Protein AF-A0AA36CNA6-F1 (afdb_monomer)

Structure (mmCIF, N/CA/C/O backbone):
data_AF-A0AA36CNA6-F1
#
_entry.id   AF-A0AA36CNA6-F1
#
loop_
_atom_site.group_PDB
_atom_site.id
_atom_site.type_symbol
_atom_site.label_atom_id
_atom_site.label_alt_id
_atom_site.label_comp_id
_atom_site.label_asym_id
_atom_site.label_entity_id
_atom_site.label_seq_id
_atom_site.pdbx_PDB_ins_code
_atom_site.Cartn_x
_atom_site.Cartn_y
_atom_site.Cartn_z
_atom_site.occupancy
_atom_site.B_iso_or_equiv
_atom_site.auth_seq_id
_atom_site.auth_comp_id
_atom_site.auth_asym_id
_atom_site.auth_atom_id
_atom_site.pdbx_PDB_model_num
ATOM 1 N N . MET A 1 1 ? -12.215 19.056 2.245 1.00 48.84 1 MET A N 1
ATOM 2 C CA . MET A 1 1 ? -11.456 18.447 1.133 1.00 48.84 1 MET A CA 1
ATOM 3 C C . MET A 1 1 ? -12.140 17.147 0.751 1.00 48.84 1 MET A C 1
ATOM 5 O O . MET A 1 1 ? -12.280 16.305 1.633 1.00 48.84 1 MET A O 1
ATOM 9 N N . PRO A 1 2 ? -12.619 16.986 -0.492 1.00 72.06 2 PRO A N 1
ATOM 10 C CA . PRO A 1 2 ? -13.074 15.685 -0.976 1.00 72.06 2 PRO A CA 1
ATOM 11 C C . PRO A 1 2 ? -11.928 14.670 -0.879 1.00 72.06 2 PRO A C 1
ATOM 13 O O . PRO A 1 2 ? -10.796 15.004 -1.217 1.00 72.06 2 PRO A O 1
ATOM 16 N N . GLY A 1 3 ? -12.207 13.456 -0.404 1.00 75.88 3 GLY A N 1
ATOM 17 C CA . GLY A 1 3 ? -11.220 12.370 -0.371 1.00 75.88 3 GLY A CA 1
ATOM 18 C C . GLY A 1 3 ? -10.204 12.417 0.774 1.00 75.88 3 GLY A C 1
ATOM 19 O O . GLY A 1 3 ? -9.236 11.666 0.739 1.00 75.88 3 GLY A O 1
ATOM 20 N N . ALA A 1 4 ? -10.401 13.264 1.790 1.00 82.25 4 ALA A N 1
ATOM 21 C CA . ALA A 1 4 ? -9.630 13.135 3.024 1.00 82.25 4 ALA A CA 1
ATOM 22 C C . ALA A 1 4 ? -9.931 11.778 3.682 1.00 82.25 4 ALA A C 1
ATOM 24 O O . ALA A 1 4 ? -11.095 11.400 3.826 1.00 82.25 4 ALA A O 1
ATOM 25 N N . THR A 1 5 ? -8.885 11.052 4.069 1.00 83.81 5 THR A N 1
ATOM 26 C CA . THR A 1 5 ? -9.020 9.745 4.713 1.00 83.81 5 THR A CA 1
ATOM 27 C C . THR A 1 5 ? -9.640 9.904 6.100 1.00 83.81 5 THR A C 1
ATOM 29 O O . THR A 1 5 ? -9.147 10.693 6.907 1.00 83.81 5 THR A O 1
ATOM 32 N N . HIS A 1 6 ? -10.713 9.158 6.373 1.00 89.81 6 HIS A N 1
ATOM 33 C CA . HIS A 1 6 ? -11.297 9.023 7.707 1.00 89.81 6 HIS A CA 1
ATOM 34 C C . HIS A 1 6 ? -10.829 7.705 8.331 1.00 89.81 6 HIS A C 1
ATOM 36 O O . HIS A 1 6 ? -10.774 6.686 7.637 1.00 89.81 6 HIS A O 1
ATOM 42 N N . TYR A 1 7 ? -10.487 7.739 9.618 1.00 92.38 7 TYR A N 1
ATOM 43 C CA . TYR A 1 7 ? -10.000 6.583 10.364 1.00 92.38 7 TYR A CA 1
ATOM 44 C C . TYR A 1 7 ? -10.994 6.220 11.460 1.00 92.38 7 TYR A C 1
ATOM 46 O O . TYR A 1 7 ? -11.275 7.038 12.333 1.00 92.38 7 TYR A O 1
ATOM 54 N N . GLU A 1 8 ? -11.502 4.997 11.408 1.00 93.69 8 GLU A N 1
ATOM 55 C CA . GLU A 1 8 ? -12.424 4.448 12.395 1.00 93.69 8 GLU A CA 1
ATOM 56 C C . GLU A 1 8 ? -11.633 3.798 13.544 1.00 93.69 8 GLU A C 1
ATOM 58 O O . GLU A 1 8 ? -10.669 3.071 13.276 1.00 93.69 8 GLU A O 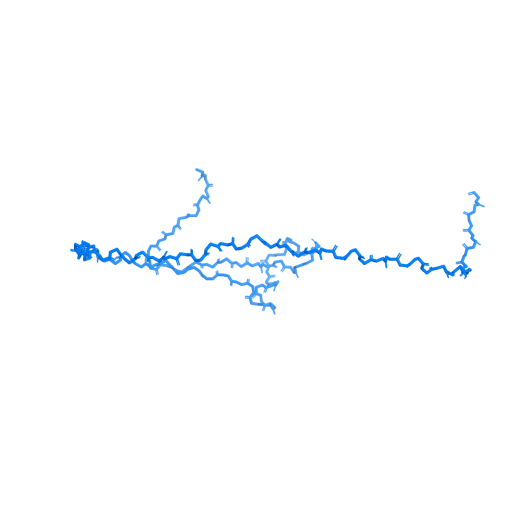1
ATOM 63 N N . PRO A 1 9 ? -12.012 4.024 14.816 1.00 94.81 9 PRO A N 1
ATOM 64 C CA . PRO A 1 9 ? -11.407 3.338 15.956 1.00 94.81 9 PRO A CA 1
ATOM 65 C C . PRO A 1 9 ? -11.512 1.813 15.837 1.00 94.81 9 PRO A C 1
ATOM 67 O O . PRO A 1 9 ? -12.532 1.285 15.398 1.00 94.81 9 PRO A O 1
ATOM 70 N N . GLY A 1 10 ? -10.459 1.102 16.237 1.00 95.12 10 GLY A N 1
ATOM 71 C CA . GLY A 1 10 ? -10.365 -0.359 16.150 1.00 95.12 10 GLY A CA 1
ATOM 72 C C . GLY A 1 10 ? -10.065 -0.906 14.748 1.00 95.12 10 GLY A C 1
ATOM 73 O O . GLY A 1 10 ? -9.911 -2.118 14.588 1.00 95.12 10 GLY A O 1
ATOM 74 N N . ALA A 1 11 ? -9.971 -0.057 13.719 1.00 95.81 11 ALA A N 1
ATOM 75 C CA . ALA A 1 11 ? -9.672 -0.488 12.357 1.00 95.81 11 ALA A CA 1
ATOM 76 C C . ALA A 1 11 ? -8.171 -0.427 12.025 1.00 95.81 11 ALA A C 1
ATOM 78 O O . ALA A 1 11 ? -7.417 0.415 12.519 1.00 95.81 11 ALA A O 1
ATOM 79 N N . SER A 1 12 ? -7.747 -1.307 11.115 1.00 96.62 12 SER A N 1
ATOM 80 C CA . SER A 1 12 ? -6.395 -1.318 10.552 1.00 96.62 12 SER A CA 1
ATOM 81 C C . SER A 1 12 ? -6.401 -0.813 9.114 1.00 96.62 12 SER A C 1
ATOM 83 O O . SER A 1 12 ? -7.157 -1.305 8.274 1.00 96.62 12 SER A O 1
ATOM 85 N N . TYR A 1 13 ? -5.489 0.100 8.800 1.00 97.19 13 TYR A N 1
ATOM 86 C CA . TYR A 1 13 ? -5.302 0.670 7.468 1.00 97.19 13 TYR A CA 1
ATOM 87 C C . TYR A 1 13 ? -3.921 0.309 6.925 1.00 97.19 13 TYR A C 1
ATOM 89 O O . TYR A 1 13 ? -2.952 0.199 7.676 1.00 97.19 13 TYR A O 1
ATOM 97 N N . TYR A 1 14 ? -3.821 0.131 5.607 1.00 97.44 14 TYR A N 1
ATOM 98 C CA . TYR A 1 14 ? -2.576 -0.250 4.945 1.00 97.44 14 TYR A CA 1
ATOM 99 C C . TYR A 1 14 ? -2.211 0.753 3.858 1.00 97.44 14 TYR A C 1
ATOM 101 O O . TYR A 1 14 ? -2.992 0.999 2.939 1.00 97.44 14 TYR A O 1
ATOM 109 N N . TYR A 1 15 ? -0.987 1.266 3.929 1.00 97.38 15 TYR A N 1
ATOM 110 C CA . TYR A 1 15 ? -0.355 2.024 2.854 1.00 97.38 15 TYR A CA 1
ATOM 111 C C . TYR A 1 15 ? 0.684 1.137 2.198 1.00 97.38 15 TYR A C 1
ATOM 113 O O . TYR A 1 15 ? 1.582 0.623 2.864 1.00 97.38 15 TYR A O 1
ATOM 121 N N . ILE A 1 16 ? 0.560 0.946 0.891 1.00 98.19 16 ILE A N 1
ATOM 122 C CA . ILE A 1 16 ? 1.449 0.080 0.122 1.00 98.19 16 ILE A CA 1
ATOM 123 C C . ILE A 1 16 ? 1.969 0.823 -1.101 1.00 98.19 16 ILE A C 1
ATOM 125 O O . ILE A 1 16 ? 1.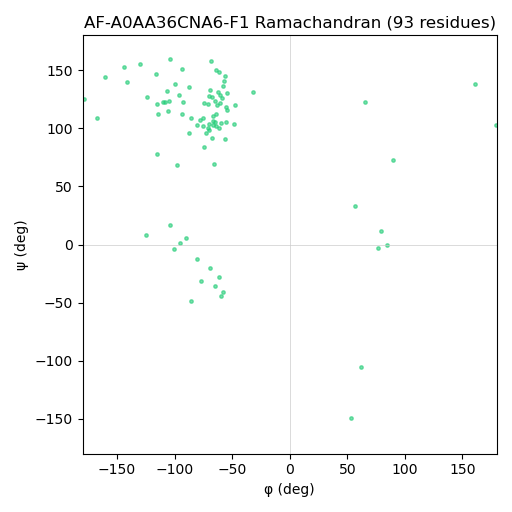311 1.731 -1.608 1.00 98.19 16 ILE A O 1
ATOM 129 N N . SER A 1 17 ? 3.124 0.396 -1.608 1.00 98.12 17 SER A N 1
ATOM 130 C CA . SER A 1 17 ? 3.581 0.791 -2.939 1.00 98.12 17 SER A CA 1
ATOM 131 C C . SER A 1 17 ? 3.494 -0.386 -3.899 1.00 98.12 17 SER A C 1
ATOM 133 O O . SER A 1 17 ? 4.127 -1.418 -3.684 1.00 98.12 17 SER A O 1
ATOM 135 N N . THR A 1 18 ? 2.753 -0.222 -4.988 1.00 98.50 18 THR A N 1
ATOM 136 C CA . THR A 1 18 ? 2.738 -1.178 -6.105 1.00 98.50 18 THR A CA 1
ATOM 137 C C . THR A 1 18 ? 3.704 -0.794 -7.221 1.00 98.50 18 THR A C 1
ATOM 139 O O . THR A 1 18 ? 3.790 -1.521 -8.209 1.00 98.50 18 THR A O 1
ATOM 142 N N . SER A 1 19 ? 4.448 0.309 -7.075 1.00 98.38 19 SER A N 1
ATOM 143 C CA . SER A 1 19 ? 5.482 0.682 -8.037 1.00 98.38 19 SER A CA 1
ATOM 144 C C . SER A 1 19 ? 6.649 -0.302 -7.998 1.00 98.38 19 SER A C 1
ATOM 146 O O . SER A 1 19 ? 6.873 -0.992 -6.998 1.00 98.38 19 SER A O 1
ATOM 148 N N . SER A 1 20 ? 7.416 -0.366 -9.084 1.00 98.00 20 SER A N 1
ATOM 149 C CA . SER A 1 20 ? 8.613 -1.215 -9.159 1.00 98.00 20 SER A CA 1
ATOM 150 C C . SER A 1 20 ? 9.849 -0.600 -8.484 1.00 98.00 20 SER A C 1
ATOM 152 O O . SER A 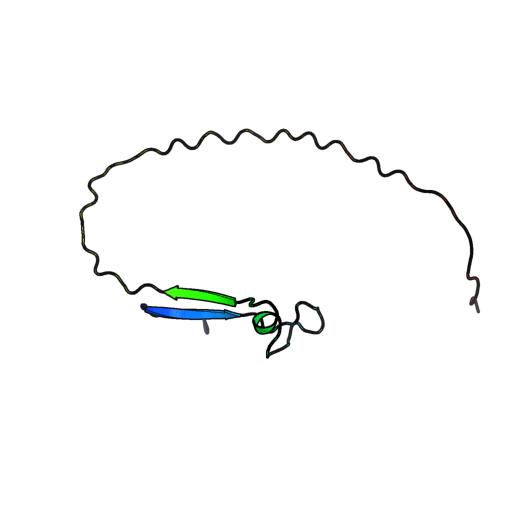1 20 ? 10.852 -1.290 -8.305 1.00 98.00 20 SER A O 1
ATOM 154 N N . GLY A 1 21 ? 9.803 0.694 -8.140 1.00 97.06 21 GLY A N 1
ATOM 155 C CA . GLY A 1 21 ? 10.964 1.485 -7.709 1.00 97.06 21 GLY A CA 1
ATOM 156 C C . GLY A 1 21 ? 11.798 2.073 -8.857 1.00 97.06 21 GLY A C 1
ATOM 157 O O . GLY A 1 21 ? 12.769 2.780 -8.600 1.00 97.06 21 GLY A O 1
ATOM 158 N N . LYS A 1 22 ? 11.421 1.813 -10.116 1.00 97.69 22 LYS A N 1
ATOM 159 C CA . LYS A 1 22 ? 12.005 2.438 -11.313 1.00 97.69 22 LYS A CA 1
ATOM 160 C C . LYS A 1 22 ? 11.073 3.506 -11.885 1.00 97.69 22 LYS A C 1
ATOM 162 O O . LYS A 1 22 ? 9.870 3.482 -11.629 1.00 97.69 22 LYS A O 1
ATOM 167 N N . HIS A 1 23 ? 11.628 4.419 -12.683 1.00 97.88 23 HIS A N 1
ATOM 168 C CA . HIS A 1 23 ? 10.871 5.519 -13.289 1.00 97.88 23 HIS A CA 1
ATOM 169 C C . HIS A 1 23 ? 9.721 5.027 -14.184 1.00 97.88 23 HIS A C 1
ATOM 171 O O . HIS A 1 23 ? 8.598 5.506 -14.066 1.00 97.88 23 HIS A O 1
ATOM 177 N N . ASP A 1 24 ? 9.981 4.023 -15.020 1.00 97.62 24 ASP A N 1
ATOM 178 C CA . ASP A 1 24 ? 9.008 3.408 -15.930 1.00 97.62 24 ASP A CA 1
ATOM 179 C C . ASP A 1 24 ? 7.911 2.600 -15.212 1.00 97.62 24 ASP A C 1
ATOM 181 O O . ASP A 1 24 ? 6.840 2.375 -15.770 1.00 97.62 24 ASP A O 1
ATOM 185 N N . GLY A 1 25 ? 8.144 2.190 -13.963 1.00 97.75 25 GLY A N 1
ATOM 186 C CA . GLY A 1 25 ? 7.191 1.425 -13.159 1.00 97.75 25 GLY A CA 1
ATOM 187 C C . GLY A 1 25 ? 6.477 2.225 -12.072 1.00 97.75 25 GLY A C 1
ATOM 188 O O . GLY A 1 25 ? 5.926 1.612 -11.157 1.00 97.75 25 GLY A O 1
ATOM 189 N N . ILE A 1 26 ? 6.487 3.562 -12.129 1.00 98.06 26 ILE A N 1
ATOM 190 C CA . ILE A 1 26 ? 5.832 4.405 -11.114 1.00 98.06 26 ILE A CA 1
ATOM 191 C C . ILE A 1 26 ? 4.307 4.217 -11.099 1.00 98.06 26 ILE A C 1
ATOM 193 O O . ILE A 1 26 ? 3.701 4.171 -10.032 1.00 98.06 26 ILE A O 1
ATOM 197 N N . GLU A 1 27 ? 3.702 4.008 -12.272 1.00 98.19 27 GLU A N 1
ATOM 198 C CA . GLU A 1 27 ? 2.252 3.846 -12.437 1.00 98.19 27 GLU A CA 1
ATOM 199 C C . GLU A 1 27 ? 1.765 2.395 -12.326 1.00 98.19 27 GLU A C 1
ATOM 201 O O . GLU A 1 27 ? 0.583 2.117 -12.544 1.00 98.19 27 GLU A O 1
ATOM 206 N N . GLN A 1 28 ? 2.642 1.450 -11.978 1.00 98.25 28 GLN A N 1
ATOM 207 C CA . GLN A 1 28 ? 2.261 0.050 -11.812 1.00 98.25 28 GLN A CA 1
ATOM 208 C C . GLN A 1 28 ? 1.195 -0.101 -10.711 1.00 98.25 28 GLN A C 1
ATOM 210 O O . GLN A 1 28 ? 1.361 0.378 -9.589 1.00 98.25 28 GLN A O 1
ATOM 215 N N . LYS A 1 29 ? 0.087 -0.787 -11.028 1.00 97.38 29 LYS A N 1
ATOM 216 C CA . LYS A 1 29 ? -1.095 -0.901 -10.148 1.00 97.38 29 LYS A CA 1
ATOM 217 C C . LYS A 1 29 ? -1.186 -2.219 -9.365 1.00 97.38 29 LYS A C 1
ATOM 219 O O . LYS A 1 29 ? -2.090 -2.377 -8.553 1.00 97.38 29 LYS A O 1
ATOM 224 N N . SER A 1 30 ? -0.274 -3.170 -9.590 1.00 97.38 30 SER A N 1
ATOM 225 C CA . SER A 1 30 ? -0.261 -4.475 -8.907 1.00 97.38 30 SER A CA 1
ATOM 226 C C . SER A 1 30 ? 1.159 -4.979 -8.627 1.00 97.38 30 SER A C 1
ATOM 228 O O . SER A 1 30 ? 2.096 -4.673 -9.362 1.00 97.38 30 SER A O 1
ATOM 230 N N . HIS A 1 31 ? 1.320 -5.791 -7.577 1.00 96.38 31 HIS A N 1
ATOM 231 C CA . HIS A 1 31 ? 2.605 -6.321 -7.094 1.00 96.38 31 HIS A CA 1
ATOM 232 C C . HIS A 1 31 ? 3.595 -5.241 -6.625 1.00 96.38 31 HIS A C 1
ATOM 234 O O . HIS A 1 31 ? 3.443 -4.720 -5.521 1.00 96.38 31 HIS A O 1
ATOM 240 N N . GLY A 1 32 ? 4.626 -4.957 -7.426 1.00 97.50 32 GLY A N 1
ATOM 241 C CA . GLY A 1 32 ? 5.701 -4.024 -7.103 1.00 97.50 32 GLY A CA 1
ATOM 242 C C . GLY A 1 32 ? 6.400 -4.300 -5.772 1.00 97.50 32 GLY A C 1
ATOM 243 O O . GLY A 1 32 ? 6.489 -5.440 -5.301 1.00 97.50 32 GLY A O 1
ATOM 244 N N . LEU A 1 33 ? 6.883 -3.223 -5.159 1.00 98.44 33 LEU A N 1
ATOM 245 C CA . LEU A 1 33 ? 7.626 -3.237 -3.898 1.00 98.44 33 LEU A CA 1
ATOM 246 C C . LEU A 1 33 ? 6.813 -3.795 -2.718 1.00 98.44 33 LEU A C 1
ATOM 248 O O . LEU A 1 33 ? 7.389 -4.401 -1.813 1.00 98.44 33 LEU A O 1
ATOM 252 N N . CYS A 1 34 ? 5.484 -3.670 -2.734 1.00 98.06 34 CYS A N 1
ATOM 253 C CA . CYS A 1 34 ? 4.603 -4.278 -1.734 1.00 98.06 34 CYS A CA 1
ATOM 254 C C . CYS A 1 34 ? 4.771 -5.802 -1.680 1.00 98.06 34 CYS A C 1
ATOM 256 O O . CYS A 1 34 ? 4.766 -6.395 -0.595 1.00 98.06 34 CYS A O 1
ATOM 258 N N . HIS A 1 35 ? 4.908 -6.441 -2.845 1.00 98.25 35 HIS A N 1
ATOM 259 C CA . HIS A 1 35 ? 5.078 -7.887 -2.941 1.00 98.25 35 HIS A CA 1
ATOM 260 C C . HIS A 1 35 ? 6.545 -8.305 -2.801 1.00 98.25 35 HIS A C 1
ATOM 262 O O . HIS A 1 35 ? 6.842 -9.195 -2.012 1.00 98.25 35 HIS A O 1
ATOM 268 N N . SER A 1 36 ? 7.459 -7.659 -3.531 1.00 98.31 36 SER A N 1
ATOM 269 C CA . SER A 1 36 ? 8.858 -8.100 -3.621 1.00 98.31 36 SER A CA 1
ATOM 270 C C . SER A 1 36 ? 9.706 -7.751 -2.398 1.00 98.31 36 SER A C 1
ATOM 272 O O . SER A 1 36 ? 10.627 -8.492 -2.068 1.00 98.31 36 SER A O 1
ATOM 274 N N . GLN A 1 37 ? 9.410 -6.634 -1.731 1.00 98.38 37 GLN A N 1
ATOM 275 C CA . GLN A 1 37 ? 10.203 -6.119 -0.607 1.00 98.38 37 GLN A CA 1
ATOM 276 C C . GLN A 1 37 ? 9.370 -5.894 0.651 1.00 98.38 37 GLN A C 1
ATOM 278 O O . GLN A 1 37 ? 9.861 -5.334 1.626 1.00 98.38 37 GLN A O 1
ATOM 283 N N . ASN A 1 38 ? 8.108 -6.329 0.642 1.00 97.88 38 ASN A N 1
ATOM 284 C CA . ASN A 1 38 ? 7.201 -6.137 1.765 1.00 97.88 38 ASN A CA 1
ATOM 285 C C . ASN A 1 38 ? 7.043 -4.646 2.139 1.00 97.88 38 ASN A C 1
ATOM 287 O O . ASN A 1 38 ? 6.874 -4.313 3.309 1.00 97.88 38 ASN A O 1
ATOM 291 N N . LEU A 1 39 ? 7.104 -3.741 1.147 1.00 98.38 39 LEU A N 1
ATOM 292 C CA . LEU A 1 39 ? 6.987 -2.298 1.368 1.00 98.38 39 LEU A CA 1
ATOM 293 C C . LEU A 1 39 ? 5.527 -1.921 1.653 1.00 98.38 39 LEU A C 1
ATOM 295 O O . LEU A 1 39 ? 4.764 -1.552 0.754 1.00 98.38 39 LEU A O 1
ATOM 299 N N . ARG A 1 40 ? 5.147 -2.075 2.921 1.00 98.12 40 ARG A N 1
ATOM 300 C CA . ARG A 1 40 ? 3.819 -1.789 3.461 1.00 98.12 40 ARG A CA 1
ATOM 301 C C . ARG A 1 40 ? 3.927 -1.169 4.852 1.00 98.12 40 ARG A C 1
ATOM 303 O O . ARG A 1 40 ? 4.726 -1.619 5.668 1.00 98.12 40 ARG A O 1
ATOM 310 N N . LEU A 1 41 ? 3.092 -0.174 5.122 1.00 98.00 41 LEU A N 1
ATOM 311 C CA . LEU A 1 41 ? 2.874 0.398 6.447 1.00 98.00 41 LEU A CA 1
ATOM 312 C C . LEU A 1 41 ? 1.475 0.003 6.911 1.00 98.00 41 LEU A C 1
ATOM 314 O O . LEU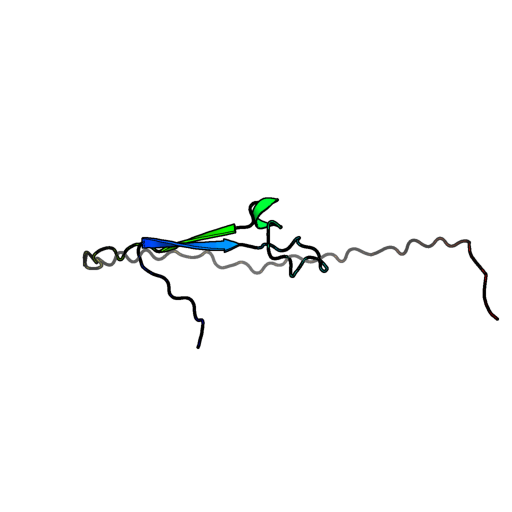 A 1 41 ? 0.494 0.305 6.232 1.00 98.00 41 LEU A O 1
ATOM 318 N N . ARG A 1 42 ? 1.397 -0.659 8.065 1.00 97.75 42 ARG A N 1
ATOM 319 C CA . ARG A 1 42 ? 0.144 -0.927 8.768 1.00 97.75 42 ARG A CA 1
ATOM 320 C C . ARG A 1 42 ? -0.047 0.141 9.839 1.00 97.75 42 ARG A C 1
ATOM 322 O O . ARG A 1 42 ? 0.864 0.380 10.625 1.00 97.75 42 ARG A O 1
ATOM 329 N N . VAL A 1 43 ? -1.217 0.762 9.848 1.00 96.94 43 VAL A N 1
ATOM 330 C CA . VAL A 1 43 ? -1.650 1.703 10.880 1.00 96.94 43 VAL A CA 1
ATOM 331 C C . VAL A 1 43 ? -2.822 1.064 11.601 1.00 96.94 43 VAL A C 1
ATOM 333 O O . VAL A 1 43 ? -3.878 0.874 11.003 1.00 96.94 43 VAL A O 1
ATOM 336 N N . ASP A 1 44 ? -2.616 0.707 12.861 1.00 97.06 44 ASP A N 1
ATOM 337 C CA . ASP A 1 44 ? -3.675 0.239 13.747 1.00 97.06 44 ASP A CA 1
ATOM 338 C C . ASP A 1 44 ? -4.218 1.439 14.523 1.00 97.06 44 ASP A C 1
ATOM 340 O O . ASP A 1 44 ? -3.461 2.166 15.168 1.00 97.06 44 ASP A O 1
ATOM 344 N N . VAL A 1 45 ? -5.520 1.686 14.398 1.00 95.19 45 VAL A N 1
ATOM 345 C CA . VAL A 1 45 ? -6.201 2.763 15.113 1.00 95.19 45 VAL A CA 1
ATOM 346 C C . VAL A 1 45 ? -6.766 2.155 16.381 1.00 95.19 45 VAL A C 1
ATOM 348 O O . VAL A 1 45 ? -7.660 1.316 16.318 1.00 95.19 45 VAL A O 1
ATOM 351 N N . GLU A 1 46 ? -6.227 2.555 17.527 1.00 94.06 46 GLU A N 1
ATOM 352 C CA . GLU A 1 46 ? -6.715 2.085 18.823 1.00 94.06 46 GLU A CA 1
ATOM 353 C C . GLU A 1 46 ? -8.211 2.382 18.979 1.00 94.06 46 GLU A C 1
ATOM 355 O O . GLU A 1 46 ? -8.724 3.409 18.517 1.00 94.06 46 GLU A O 1
ATOM 360 N N . GLU A 1 47 ? -8.926 1.477 19.644 1.00 91.38 47 GLU A N 1
ATOM 361 C CA . GLU A 1 47 ? -10.260 1.804 20.134 1.00 91.38 47 GLU A CA 1
ATOM 362 C C . GLU A 1 47 ? -10.147 2.959 21.135 1.00 91.38 47 GLU A C 1
ATOM 364 O O . GLU A 1 47 ? -9.151 3.090 21.852 1.00 91.38 47 GLU A O 1
ATOM 369 N N . ASN A 1 48 ? -11.174 3.808 21.208 1.00 79.25 48 ASN A N 1
ATOM 370 C CA . ASN A 1 48 ? -11.235 4.807 22.266 1.00 79.25 48 ASN A CA 1
ATOM 371 C C . ASN A 1 48 ? -11.272 4.065 23.605 1.00 79.25 48 ASN A C 1
ATOM 373 O O . ASN A 1 48 ? -12.325 3.567 24.009 1.00 79.25 48 ASN A O 1
ATOM 377 N N . ALA A 1 49 ? -10.130 3.980 24.290 1.00 68.25 49 ALA A N 1
ATOM 378 C CA . ALA A 1 49 ? -10.107 3.504 25.658 1.00 68.25 49 ALA A CA 1
ATOM 379 C C . ALA A 1 49 ? -11.101 4.374 26.443 1.00 68.25 49 ALA A C 1
ATOM 381 O O . ALA A 1 49 ? -11.048 5.604 26.316 1.00 68.25 49 ALA A O 1
ATOM 382 N N . PRO A 1 50 ? -12.025 3.793 27.230 1.00 64.38 50 PRO A N 1
ATOM 383 C CA . PRO A 1 50 ? -12.812 4.602 28.138 1.00 64.38 50 PRO A CA 1
ATOM 384 C C . PRO A 1 50 ? -11.812 5.359 29.002 1.00 64.38 50 PRO A C 1
ATOM 386 O O . PRO A 1 50 ? -10.984 4.741 29.674 1.00 64.38 50 PRO A O 1
ATOM 389 N N . THR A 1 51 ? -11.853 6.688 28.923 1.00 58.62 51 THR A N 1
ATOM 390 C CA . THR A 1 51 ? -11.064 7.582 29.759 1.00 58.62 51 THR A CA 1
ATOM 391 C C . THR A 1 51 ? -11.394 7.239 31.204 1.00 58.62 51 THR A C 1
ATOM 393 O O . THR A 1 51 ? -12.337 7.777 31.782 1.00 58.62 51 THR A O 1
ATOM 396 N N . GLN A 1 52 ? -10.649 6.320 31.816 1.00 56.75 52 GLN A N 1
ATOM 397 C CA . GLN A 1 52 ? -10.548 6.320 33.257 1.00 56.75 52 GLN A CA 1
ATOM 398 C C . GLN A 1 52 ? -9.861 7.638 33.559 1.00 56.75 52 GLN A C 1
ATOM 400 O O . GLN A 1 52 ? -8.670 7.809 33.312 1.00 56.75 52 GLN A O 1
ATOM 405 N N . ALA A 1 53 ? -10.657 8.609 33.996 1.00 55.41 53 ALA A N 1
ATOM 406 C CA . ALA A 1 53 ? -10.176 9.847 34.564 1.00 55.41 53 ALA A CA 1
ATOM 407 C C . ALA A 1 53 ? -9.455 9.513 35.877 1.00 55.41 53 ALA A C 1
ATOM 409 O O . ALA A 1 53 ? -9.935 9.812 36.966 1.00 55.41 53 ALA A O 1
ATOM 410 N N . SER A 1 54 ? -8.299 8.858 35.795 1.00 55.84 54 SER A N 1
ATOM 411 C CA . SER A 1 54 ? -7.294 8.960 36.832 1.00 55.84 54 SER A CA 1
ATOM 412 C C . SER A 1 54 ? -6.751 10.376 36.714 1.00 55.84 54 SER A C 1
ATOM 414 O O . SER A 1 54 ? -5.963 10.688 35.822 1.00 55.84 54 SER A O 1
ATOM 416 N N . SER A 1 55 ? -7.275 11.246 37.574 1.00 55.00 55 SER A N 1
ATOM 417 C CA . SER A 1 55 ? -6.722 12.558 37.896 1.00 55.00 55 SER A CA 1
ATOM 418 C C . SER A 1 55 ? -5.192 12.545 37.798 1.00 55.00 55 SER A C 1
ATOM 420 O O . SER A 1 55 ? -4.581 11.642 38.379 1.00 55.00 55 SER A O 1
ATOM 422 N N . PRO A 1 56 ? -4.553 13.512 37.119 1.00 51.94 56 PRO A N 1
ATOM 423 C CA . PRO A 1 56 ? -3.104 13.568 37.088 1.00 51.94 56 PRO A CA 1
ATOM 424 C C . PRO A 1 56 ? -2.616 13.893 38.502 1.00 51.94 56 PRO A C 1
ATOM 426 O O . PRO A 1 56 ? -2.700 15.032 38.954 1.00 51.94 56 PRO A O 1
ATOM 429 N N . THR A 1 57 ? -2.121 12.893 39.234 1.00 55.09 57 THR A N 1
ATOM 430 C CA . THR A 1 57 ? -1.192 13.167 40.329 1.00 55.09 57 THR A CA 1
ATOM 431 C C . THR A 1 57 ? 0.117 13.549 39.661 1.00 55.09 57 THR A C 1
ATOM 433 O O . THR A 1 57 ? 0.870 12.701 39.188 1.0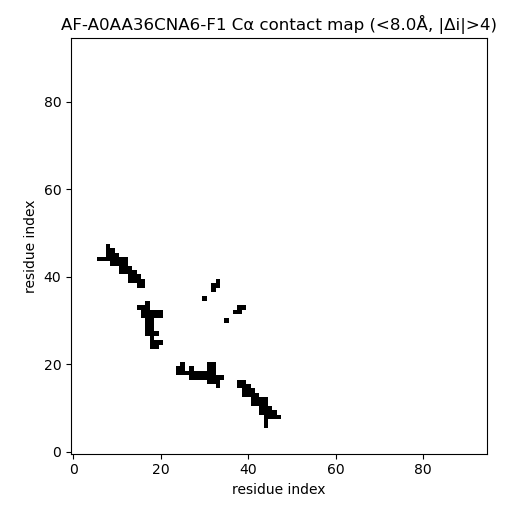0 5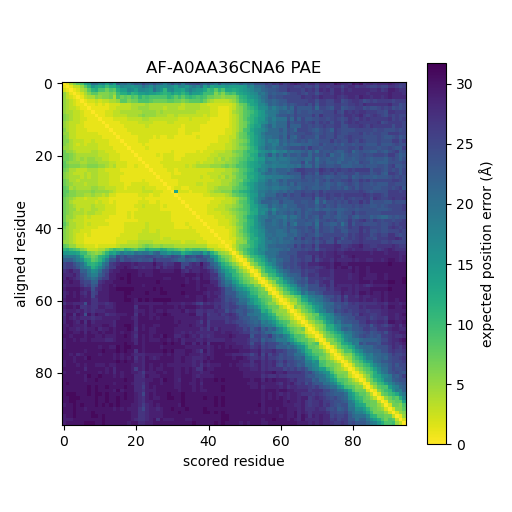5.09 57 THR A O 1
ATOM 436 N N . GLU A 1 58 ? 0.306 14.855 39.529 1.00 56.94 58 GLU A N 1
ATOM 437 C CA . GLU A 1 58 ? 1.492 15.502 38.997 1.00 56.94 58 GLU A CA 1
ATOM 438 C C . GLU A 1 58 ? 2.752 14.924 39.661 1.00 56.94 58 GLU A C 1
ATOM 440 O O . GLU A 1 58 ? 3.061 15.192 40.817 1.00 56.94 58 GLU A O 1
ATOM 445 N N . SER A 1 59 ? 3.466 14.075 38.928 1.00 57.25 59 SER A N 1
ATOM 446 C CA . SER A 1 59 ? 4.856 13.725 39.206 1.00 57.25 59 SER A CA 1
ATOM 447 C C . SER A 1 59 ? 5.665 14.239 38.032 1.00 57.25 59 SER A C 1
ATOM 449 O O . SER A 1 59 ? 5.987 13.507 37.097 1.00 57.25 59 SER A O 1
ATOM 451 N N . THR A 1 60 ? 5.914 15.544 38.039 1.00 55.19 60 THR A N 1
ATOM 452 C CA . THR A 1 60 ? 6.754 16.212 37.048 1.00 55.19 60 THR A CA 1
ATOM 453 C C . THR A 1 60 ? 8.191 15.731 37.238 1.00 55.19 60 THR A C 1
ATOM 455 O O . THR A 1 60 ? 8.947 16.272 38.042 1.00 55.19 60 THR A O 1
ATOM 458 N N . VAL A 1 61 ? 8.572 14.673 36.522 1.00 60.06 61 VAL A N 1
ATOM 459 C CA . VAL A 1 61 ? 9.975 14.286 36.358 1.00 60.06 61 VAL A CA 1
ATOM 460 C C . VAL A 1 61 ? 10.552 15.181 35.269 1.00 60.06 61 VAL A C 1
ATOM 462 O O . VAL A 1 61 ? 10.287 14.987 34.083 1.00 60.06 61 VAL A O 1
ATOM 465 N N . TYR A 1 62 ? 11.329 16.187 35.666 1.00 54.38 62 TYR A N 1
ATOM 466 C CA . TYR A 1 62 ? 12.131 16.960 34.725 1.00 54.38 62 TYR A CA 1
ATOM 467 C C . TYR A 1 62 ? 13.209 16.043 34.140 1.00 54.38 62 TYR A C 1
ATOM 469 O O . TYR A 1 62 ? 14.176 15.701 34.818 1.00 54.38 62 TYR A O 1
ATOM 477 N N . ILE A 1 63 ? 13.047 15.631 32.882 1.00 64.81 63 ILE A N 1
ATOM 478 C CA . ILE A 1 63 ? 14.154 15.052 32.121 1.00 64.81 63 ILE A CA 1
ATOM 479 C C . ILE A 1 63 ? 15.063 16.215 31.725 1.00 64.81 63 ILE A C 1
ATOM 481 O O . ILE A 1 63 ? 14.754 16.974 30.802 1.00 64.81 63 ILE A O 1
ATOM 485 N N . GLU A 1 64 ? 16.178 16.377 32.441 1.00 58.19 64 GLU A N 1
ATOM 486 C CA . GLU A 1 64 ? 17.295 17.170 31.936 1.00 58.19 64 GLU A CA 1
ATOM 487 C C . GLU A 1 64 ? 17.775 16.532 30.630 1.00 58.19 64 GLU A C 1
ATOM 489 O O . GLU A 1 64 ? 18.424 15.487 30.615 1.00 58.19 64 GLU A O 1
ATOM 494 N N . HIS A 1 65 ? 17.435 17.160 29.507 1.00 61.12 65 HIS A N 1
ATOM 495 C CA . HIS A 1 65 ? 18.061 16.840 28.237 1.00 61.12 65 HIS A CA 1
ATOM 496 C C . HIS A 1 65 ? 19.497 17.374 28.287 1.00 61.12 65 HIS A C 1
ATOM 498 O O . HIS A 1 65 ? 19.674 18.586 28.456 1.00 61.12 65 HIS A O 1
ATOM 504 N N . PRO A 1 66 ? 20.535 16.530 28.130 1.00 59.03 66 PRO A N 1
ATOM 505 C CA . PRO A 1 66 ? 21.891 17.034 28.035 1.00 59.03 66 PRO A CA 1
ATOM 506 C C . PRO A 1 66 ? 21.966 17.993 26.847 1.00 59.03 66 PRO A C 1
ATOM 508 O O . PRO A 1 66 ? 21.572 17.668 25.725 1.00 59.03 66 PRO A O 1
ATOM 511 N N . ARG A 1 67 ? 22.446 19.207 27.125 1.00 65.06 67 ARG A N 1
ATOM 512 C CA . ARG A 1 67 ? 22.655 20.272 26.143 1.00 65.06 67 ARG A CA 1
ATOM 513 C C . ARG A 1 67 ? 23.380 19.699 24.924 1.00 65.06 67 ARG A C 1
ATOM 515 O O . ARG A 1 67 ? 24.498 19.202 25.058 1.00 65.06 67 ARG A O 1
ATOM 522 N N . ALA A 1 68 ? 22.755 19.780 23.748 1.00 58.41 68 ALA A N 1
ATOM 523 C CA . ALA A 1 68 ? 23.377 19.368 22.497 1.00 58.41 68 ALA A CA 1
ATOM 524 C C . ALA A 1 68 ? 24.714 20.106 22.341 1.00 58.41 68 ALA A C 1
ATOM 526 O O . ALA A 1 68 ? 24.752 21.339 22.281 1.00 58.41 68 ALA A O 1
ATOM 527 N N . GLN A 1 69 ? 25.820 19.362 22.334 1.00 58.03 69 GLN A N 1
ATOM 528 C CA . GLN A 1 69 ? 27.114 19.953 22.026 1.00 58.03 69 GLN A CA 1
ATOM 529 C C . GLN A 1 69 ? 27.125 20.340 20.544 1.00 58.03 69 GLN A C 1
ATOM 531 O O . GLN A 1 69 ? 26.712 19.527 19.711 1.00 58.03 69 GLN A O 1
ATOM 536 N N . PRO A 1 70 ? 27.575 21.556 20.184 1.00 51.94 70 PRO A N 1
ATOM 537 C CA . PRO A 1 70 ? 27.727 21.914 18.785 1.00 51.94 70 PRO A CA 1
ATOM 538 C C . PRO A 1 70 ? 28.725 20.944 18.153 1.00 51.94 70 PRO A C 1
ATOM 540 O O . PRO A 1 70 ? 29.860 20.808 18.615 1.00 51.94 70 PRO A O 1
ATOM 543 N N . TYR A 1 71 ? 28.286 20.230 17.117 1.00 53.34 71 TYR A N 1
ATOM 544 C CA . TYR A 1 71 ? 29.169 19.354 16.367 1.00 53.34 71 TYR A CA 1
ATOM 545 C C . TYR A 1 71 ? 30.222 20.243 15.681 1.00 53.34 71 TYR A C 1
ATOM 547 O O . TYR A 1 71 ? 29.953 20.954 14.720 1.00 53.34 71 TYR A O 1
ATOM 555 N N . ASN A 1 72 ? 31.446 20.231 16.192 1.00 63.66 72 ASN A N 1
ATOM 556 C CA . ASN A 1 72 ? 32.589 20.792 15.485 1.00 63.66 72 ASN A CA 1
ATOM 557 C C . ASN A 1 72 ? 33.317 19.635 14.808 1.00 63.66 72 ASN A C 1
ATOM 559 O O . ASN A 1 72 ? 34.420 19.260 15.203 1.00 63.66 72 ASN A O 1
ATOM 563 N N . ARG A 1 73 ? 32.690 19.021 13.796 1.00 58.03 73 ARG A N 1
ATOM 564 C CA . ARG A 1 73 ? 33.428 18.115 12.911 1.00 58.03 73 ARG A CA 1
ATOM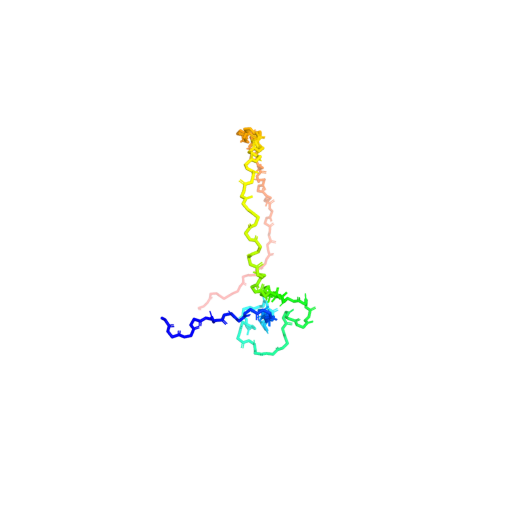 565 C C . ARG A 1 73 ? 34.031 18.961 11.803 1.00 58.03 73 ARG A C 1
ATOM 567 O O . ARG A 1 73 ? 33.367 19.270 10.821 1.00 58.03 73 ARG A O 1
ATOM 574 N N . ALA A 1 74 ? 35.296 19.332 11.984 1.00 55.25 74 ALA A N 1
ATOM 575 C CA . ALA A 1 74 ? 36.115 19.879 10.914 1.00 55.25 74 ALA A CA 1
ATOM 576 C C . ALA A 1 74 ? 36.107 18.882 9.744 1.00 55.25 74 ALA A C 1
ATOM 578 O O . ALA A 1 74 ? 36.704 17.805 9.818 1.00 55.25 74 ALA A O 1
ATOM 579 N N . VAL A 1 75 ? 35.373 19.213 8.683 1.00 59.66 75 VAL A N 1
ATOM 580 C CA . VAL A 1 75 ? 35.413 18.467 7.429 1.00 59.66 75 VAL A CA 1
ATOM 581 C C . VAL A 1 75 ? 36.777 18.755 6.818 1.00 59.66 75 VAL A C 1
ATOM 583 O O . VAL A 1 75 ? 37.016 19.844 6.305 1.00 59.66 75 VAL A O 1
ATOM 586 N N . ARG A 1 76 ? 37.704 17.798 6.911 1.00 58.88 76 ARG A N 1
ATOM 587 C CA . ARG A 1 76 ? 38.892 17.813 6.054 1.00 58.88 76 ARG A CA 1
ATOM 588 C C . ARG A 1 76 ? 38.397 17.661 4.611 1.00 58.88 76 ARG A C 1
ATOM 590 O O . ARG A 1 76 ? 37.753 16.649 4.333 1.00 58.88 76 ARG A O 1
ATOM 597 N N . PRO A 1 77 ? 38.650 18.618 3.704 1.00 54.91 77 PRO A N 1
ATOM 598 C CA . PRO A 1 77 ? 38.326 18.418 2.303 1.00 54.91 77 PRO A CA 1
ATOM 599 C C . PRO A 1 77 ? 39.204 17.285 1.761 1.00 54.91 77 PRO A C 1
ATOM 601 O O . PRO A 1 77 ? 40.429 17.317 1.874 1.00 54.91 77 PRO A O 1
ATOM 604 N N . SER A 1 78 ? 38.560 16.258 1.211 1.00 52.69 78 SER A N 1
ATOM 605 C CA . SER A 1 78 ? 39.222 15.243 0.398 1.00 52.69 78 SER A CA 1
ATOM 606 C C . SER A 1 78 ? 39.713 15.924 -0.876 1.00 52.69 78 SER A C 1
ATOM 608 O O . SER A 1 78 ? 38.900 16.337 -1.700 1.00 52.69 78 SER A O 1
ATOM 610 N N . SER A 1 79 ? 41.029 16.070 -1.019 1.00 49.47 79 SER A N 1
ATOM 611 C CA . SER A 1 79 ? 41.646 16.532 -2.260 1.00 49.47 79 SER A CA 1
ATOM 612 C C . SER A 1 79 ? 41.366 15.489 -3.340 1.00 49.47 79 SER A C 1
ATOM 614 O O . SER A 1 79 ? 41.824 14.355 -3.235 1.00 49.47 79 SER A O 1
ATOM 616 N N . ILE A 1 80 ? 40.560 15.844 -4.338 1.00 53.62 80 ILE A N 1
ATOM 617 C CA . ILE A 1 80 ? 40.349 15.008 -5.518 1.00 53.62 80 ILE A CA 1
ATOM 618 C C . ILE A 1 80 ? 41.592 15.209 -6.390 1.00 53.62 80 ILE A C 1
ATOM 620 O O . ILE A 1 80 ? 41.782 16.293 -6.940 1.00 53.62 80 ILE A O 1
ATOM 624 N N . GLU A 1 81 ? 42.475 14.213 -6.464 1.00 51.72 81 GLU A N 1
ATOM 625 C CA . GLU A 1 81 ? 43.545 14.208 -7.466 1.00 51.72 81 GLU A CA 1
ATOM 626 C C . GLU A 1 81 ? 42.930 13.987 -8.858 1.00 51.72 81 GLU A C 1
ATOM 628 O O . GLU A 1 81 ? 42.176 13.027 -9.043 1.00 51.72 81 GLU A O 1
ATOM 633 N N . PRO A 1 82 ? 43.225 14.839 -9.856 1.00 41.44 82 PRO A N 1
ATOM 634 C CA . PRO A 1 82 ? 42.855 14.561 -11.232 1.00 41.44 82 PRO A CA 1
ATOM 635 C C . PRO A 1 82 ? 43.805 13.496 -11.790 1.00 41.44 82 PRO A C 1
ATOM 637 O O . PRO A 1 82 ? 44.978 13.763 -12.043 1.00 41.44 82 PRO A O 1
ATOM 640 N N . THR A 1 83 ? 43.303 12.282 -12.005 1.00 43.97 83 THR A N 1
ATOM 641 C CA . THR A 1 83 ? 44.021 11.276 -12.791 1.00 43.97 83 THR A CA 1
ATOM 642 C C . THR A 1 83 ? 43.997 11.692 -14.257 1.00 43.97 83 THR A C 1
ATOM 644 O O . THR A 1 83 ? 42.999 11.511 -14.956 1.00 43.97 83 THR A O 1
ATOM 647 N N . SER A 1 84 ? 45.100 12.271 -14.716 1.00 47.19 84 SER A N 1
ATOM 648 C CA . SER A 1 84 ? 45.429 12.412 -16.126 1.00 47.19 84 SER A CA 1
ATOM 649 C C . SER A 1 84 ? 45.882 11.062 -16.693 1.00 47.19 84 SER A C 1
ATOM 651 O O . SER A 1 84 ? 46.842 10.462 -16.218 1.00 47.19 84 SER A O 1
ATOM 653 N N . SER A 1 85 ? 45.194 10.571 -17.723 1.00 45.88 85 SER A N 1
ATOM 654 C CA . SER A 1 85 ? 45.810 9.821 -18.831 1.00 45.88 85 SER A CA 1
ATOM 655 C C . SER A 1 85 ? 44.814 9.676 -19.989 1.00 45.88 85 SER A C 1
ATOM 657 O O . SER A 1 85 ? 43.810 8.977 -19.902 1.00 45.88 85 SER A O 1
ATOM 659 N N . GLU A 1 86 ? 45.095 10.404 -21.069 1.00 47.88 86 GLU A N 1
ATOM 660 C CA . GLU A 1 86 ? 44.510 10.257 -22.408 1.00 47.88 86 GLU A CA 1
ATOM 661 C C . GLU A 1 86 ? 44.857 8.895 -23.039 1.00 47.88 86 GLU A C 1
ATOM 663 O O . GLU A 1 86 ? 45.982 8.426 -22.863 1.00 47.88 86 GLU A O 1
ATOM 668 N N . SER A 1 87 ? 43.986 8.344 -23.904 1.00 38.78 87 SER A N 1
ATOM 669 C CA . SER A 1 87 ? 44.217 8.270 -25.374 1.00 38.78 87 SER A CA 1
ATOM 670 C C . SER A 1 87 ? 43.354 7.219 -26.104 1.00 38.78 87 SER A C 1
ATOM 672 O O . SER A 1 87 ? 43.287 6.078 -25.665 1.00 38.78 87 SER A O 1
ATOM 674 N N . ALA A 1 88 ? 42.849 7.623 -27.286 1.00 37.47 88 ALA A N 1
ATOM 675 C CA . ALA A 1 88 ? 42.256 6.850 -28.403 1.00 37.47 88 ALA A CA 1
ATOM 676 C C . ALA A 1 88 ? 40.929 6.121 -28.095 1.00 37.47 88 ALA A C 1
ATOM 678 O O . ALA A 1 88 ? 40.837 5.350 -27.158 1.00 37.47 88 ALA A O 1
ATOM 679 N N . GLU A 1 89 ? 39.814 6.333 -28.796 1.00 44.66 89 GLU A N 1
ATOM 680 C CA . GLU A 1 89 ? 39.561 6.157 -30.234 1.00 44.66 89 GLU A CA 1
ATOM 681 C C . GLU A 1 89 ? 38.085 6.591 -30.425 1.00 44.66 89 GLU A C 1
ATOM 683 O O . GLU A 1 89 ? 37.247 6.249 -29.599 1.00 44.66 89 GLU A O 1
ATOM 688 N N . GLU A 1 90 ? 37.720 7.532 -31.294 1.00 44.12 90 GLU A N 1
ATOM 689 C CA . GLU A 1 90 ? 37.006 7.199 -32.535 1.00 44.12 90 GLU A CA 1
ATOM 690 C C . GLU A 1 90 ? 36.737 8.522 -33.281 1.00 44.12 90 GLU A C 1
ATOM 692 O O . GLU A 1 90 ? 35.858 9.312 -32.928 1.00 44.12 90 GLU A O 1
ATOM 697 N N . ARG A 1 91 ? 37.528 8.792 -34.322 1.00 51.25 91 ARG A N 1
ATOM 698 C CA . ARG A 1 91 ? 37.207 9.798 -35.339 1.00 51.25 91 ARG A CA 1
ATOM 699 C C . ARG A 1 91 ? 36.320 9.137 -36.390 1.00 51.25 91 ARG A C 1
ATOM 701 O O . ARG A 1 91 ? 36.850 8.403 -37.220 1.00 51.25 91 ARG A O 1
ATOM 708 N N . ARG A 1 92 ? 35.026 9.470 -36.450 1.00 47.88 92 ARG A N 1
ATOM 709 C CA . ARG A 1 92 ? 34.287 9.482 -37.726 1.00 47.88 92 ARG A CA 1
ATOM 710 C C . ARG A 1 92 ? 33.008 10.315 -37.661 1.00 47.88 92 ARG A C 1
ATOM 712 O O . ARG A 1 92 ? 32.295 10.271 -36.671 1.00 47.88 92 ARG A O 1
ATOM 719 N N . ALA A 1 93 ? 32.734 10.970 -38.788 1.00 43.12 93 ALA A N 1
ATOM 720 C CA . ALA A 1 93 ? 31.544 11.741 -39.154 1.00 43.12 93 ALA A CA 1
ATOM 721 C C . ALA A 1 93 ? 31.563 13.240 -38.796 1.00 43.12 93 ALA A C 1
ATOM 723 O O . ALA A 1 93 ? 30.843 13.718 -37.927 1.00 43.12 93 ALA A O 1
ATOM 724 N N . GLN A 1 94 ? 32.370 13.981 -39.558 1.00 45.72 94 GLN A N 1
ATOM 725 C CA . GLN A 1 94 ? 31.929 15.243 -40.153 1.00 45.72 94 GLN A CA 1
ATOM 726 C C . GLN A 1 94 ? 31.703 14.969 -41.648 1.00 45.72 94 GLN A C 1
ATOM 728 O O . GLN A 1 94 ? 32.659 14.613 -42.337 1.00 45.72 94 GLN A O 1
ATOM 733 N N . ASP A 1 95 ? 30.453 15.080 -42.090 1.00 51.69 95 ASP A N 1
ATOM 734 C CA . ASP A 1 95 ? 30.038 15.572 -43.412 1.00 51.69 95 ASP A CA 1
ATOM 735 C C . ASP A 1 95 ? 28.778 16.422 -43.186 1.00 51.69 95 ASP A C 1
ATOM 737 O O . ASP A 1 95 ? 27.879 15.922 -42.464 1.00 51.69 95 ASP A O 1
#

Solvent-accessible surface area (backbone atoms only — not comparable to full-atom values): 6806 Å² total; per-residue (Å²): 119,91,87,67,87,81,82,58,66,64,40,76,47,77,52,68,41,28,22,63,86,45,84,93,28,60,82,40,86,63,57,3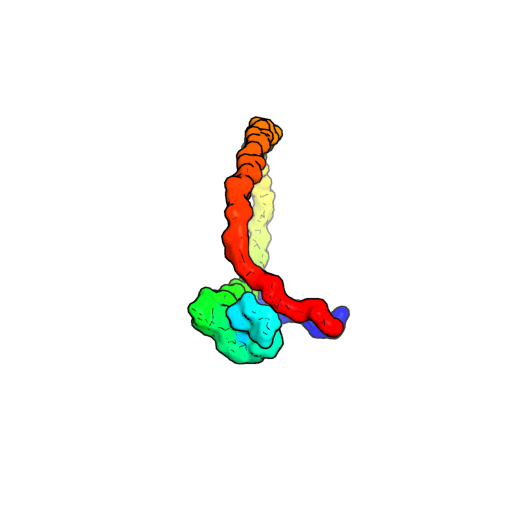1,33,34,63,79,68,58,41,61,47,79,45,77,36,67,56,81,69,78,79,74,80,71,70,85,78,83,75,85,75,80,78,83,71,79,77,81,72,81,83,80,76,81,77,76,79,80,80,79,77,83,85,83,78,88,81,89,88,85,92,83,85,90,130

Organism: NCBI:txid96644

InterPro domains:
  IPR001799 Ephrin receptor-binding domain [PF00812] (4-45)
  IPR001799 Ephrin receptor-binding domain [PS51551] (1-45)
  IPR008972 Cupredoxin [G3DSA:2.60.40.420] (1-55)
  IPR008972 Cupredoxin [SSF49503] (6-46)
  IPR031328 Ephrin [PTHR11304] (4-83)

pLDDT: mean 74.05, std 21.68, range [37.47, 98.5]

Foldseek 3Di:
DPPDDDDDAQDKDKDAQQAQPDPVRRPRDDHHCCPPVVRMDIDGHHHPDPPPCPDPPDPPDDDPDPPDDPDPPPPDDDPDDDDDDDDDDDDDDDD

Nearest PDB structures (foldseek):
  2vsm-assembly1_B  TM=8.956E-01  e=3.180E-02  Homo sapiens
  1iko-assembly1_P  TM=9.179E-01  e=5.169E-02  Mus musculus
  6pdl-assembly3_F  TM=9.065E-01  e=6.823E-02  Homo sapiens
  4uf7-assembly1_C  TM=8.700E-01  e=7.313E-02  Homo sapiens

Radius of gyration: 28.81 Å; Cα contacts (8 Å, |Δi|>4): 67; chains: 1; bounding box: 59×30×84 Å

Mean predicted aligned error: 18.55 Å

Sequence (95 aa):
MPGATHYEPGASYYYISTSSGKHDGIE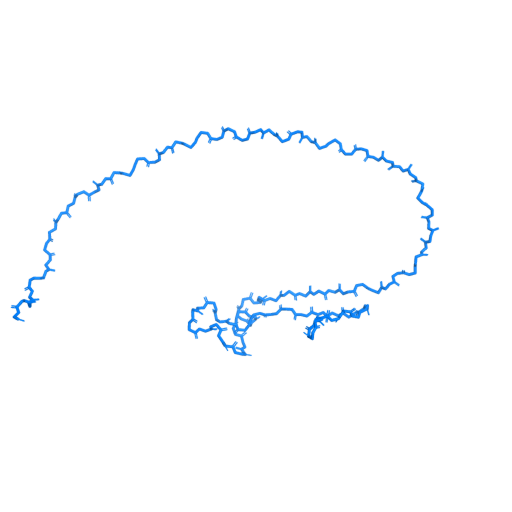QKSHGLCHSQNLRLRVDVEENAPTQASSPTESTVYIEHPRAQPYNRAVRPSSIEPTSSESAEERRAQD

Secondary structure (DSSP, 8-state):
-TTPPP--TT-EEEEE--S-SSGGGTT--SSHHHHHS--EEEEE--------------------PPPPPP-------------------------